Protein AF-A0AA35W194-F1 (afdb_monomer)

Radius of gyration: 14.33 Å; Cα contacts (8 Å, |Δi|>4): 84; chains: 1; bounding box: 31×20×41 Å

Organism: Geodia barretti (NCBI:txid519541)

pLDDT: mean 80.0, std 11.99, range [55.34, 94.75]

Solvent-accessible surface area (backbone atoms only — not comparable to full-atom values): 4688 Å² total; per-residue (Å²): 95,76,46,81,44,79,54,100,82,87,54,60,28,38,36,39,41,43,67,98,81,27,36,80,48,61,60,87,85,59,84,70,78,94,51,91,84,39,89,76,33,51,76,39,69,58,46,81,37,62,73,85,67,86,87,82,87,76,61,92,86,67,60,61,88,81,58,80,130

Sequence (69 aa):
MAALSEDSGEGVIMLIYGGEDGIRLRPADASDAWDVGSASQWGEPCLMLGSDIRIEYLPDGWDYSQHPH

Secondary structure (DSSP, 8-state):
-EEEEEETTTEEEEEEE-GGG-EEE--TT--SPP-TT-TT-EEESEEEEETTPPP--PPTT--TTTS--

Structure (mmCIF, N/CA/C/O backbone):
data_AF-A0AA35W194-F1
#
_entry.id   AF-A0AA35W194-F1
#
loop_
_atom_site.group_PDB
_atom_site.id
_atom_site.type_symbol
_atom_site.label_atom_id
_atom_site.label_alt_id
_atom_site.label_comp_id
_atom_site.label_asym_id
_atom_site.label_entity_id
_atom_site.label_seq_id
_atom_site.pdbx_PDB_ins_code
_atom_site.Cartn_x
_atom_site.Cartn_y
_atom_site.Cartn_z
_atom_site.occupancy
_atom_site.B_iso_or_equiv
_atom_site.auth_seq_id
_atom_site.auth_comp_id
_atom_site.auth_asym_id
_atom_site.auth_atom_id
_atom_site.pdbx_PDB_model_num
ATOM 1 N N . MET A 1 1 ? -3.627 -11.197 4.550 1.00 61.44 1 MET A N 1
ATOM 2 C CA . MET A 1 1 ? -4.749 -11.730 5.371 1.00 61.44 1 MET A CA 1
ATOM 3 C C . MET A 1 1 ? -5.615 -10.555 5.812 1.00 61.44 1 MET A C 1
ATOM 5 O O . MET A 1 1 ? -5.067 -9.464 5.924 1.00 61.44 1 MET A O 1
ATOM 9 N N . ALA A 1 2 ? -6.921 -10.740 6.028 1.00 60.84 2 ALA A N 1
ATOM 10 C CA . ALA A 1 2 ? -7.813 -9.670 6.489 1.00 60.84 2 ALA A CA 1
ATOM 11 C C . ALA A 1 2 ? -8.459 -10.040 7.832 1.00 60.84 2 ALA A C 1
ATOM 13 O O . ALA A 1 2 ? -8.843 -11.193 8.026 1.00 60.84 2 ALA A O 1
ATOM 14 N N . ALA A 1 3 ? -8.557 -9.077 8.746 1.00 70.38 3 ALA A N 1
ATOM 15 C CA . ALA A 1 3 ? -9.184 -9.223 10.057 1.00 70.38 3 ALA A CA 1
ATOM 16 C C . ALA A 1 3 ? -10.177 -8.079 10.289 1.00 70.38 3 ALA A C 1
ATOM 18 O O . ALA A 1 3 ? -9.958 -6.964 9.828 1.00 70.38 3 ALA A O 1
ATOM 19 N N . LEU A 1 4 ? -11.267 -8.344 11.005 1.00 63.16 4 LEU A N 1
ATOM 20 C CA . LEU A 1 4 ? -12.185 -7.295 11.446 1.00 63.16 4 LEU A CA 1
ATOM 21 C C . LEU A 1 4 ? -11.656 -6.724 12.765 1.00 63.16 4 LEU A C 1
ATOM 23 O O . LEU A 1 4 ? -11.342 -7.488 13.676 1.00 63.16 4 LEU A O 1
ATOM 27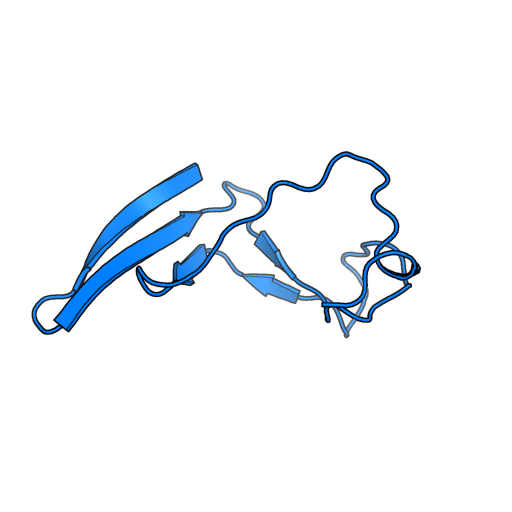 N N . SER A 1 5 ? -11.534 -5.402 12.848 1.00 58.06 5 SER A N 1
ATOM 28 C CA . SER A 1 5 ? -11.144 -4.691 14.065 1.00 58.06 5 SER A CA 1
ATOM 29 C C . SER A 1 5 ? -12.278 -3.763 14.485 1.00 58.06 5 SER A C 1
ATOM 31 O O . SER A 1 5 ? -12.878 -3.081 13.655 1.00 58.06 5 SER A O 1
ATOM 33 N N . GLU A 1 6 ? -12.587 -3.749 15.775 1.00 57.94 6 GLU A N 1
ATOM 34 C CA . GLU A 1 6 ? -13.561 -2.831 16.363 1.00 57.94 6 GLU A CA 1
ATOM 35 C C . GLU A 1 6 ? -12.807 -1.602 16.882 1.00 57.94 6 GLU A C 1
ATOM 37 O O . GLU A 1 6 ? -11.909 -1.745 17.712 1.00 57.94 6 GLU A O 1
ATOM 42 N N . ASP 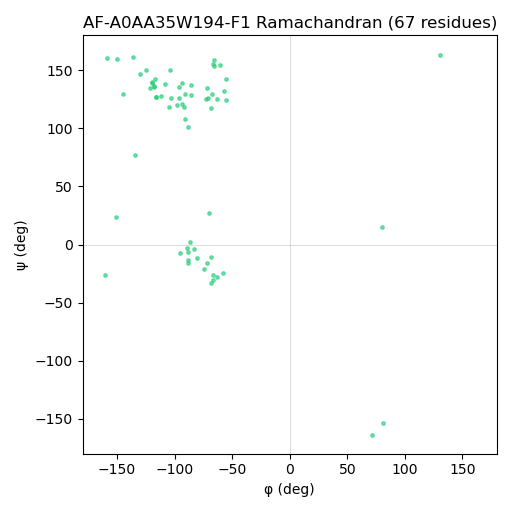A 1 7 ? -13.141 -0.406 16.388 1.00 58.62 7 ASP A N 1
ATOM 43 C CA . ASP A 1 7 ? -12.744 0.841 17.046 1.00 58.62 7 ASP A CA 1
ATOM 44 C C . ASP A 1 7 ? -13.875 1.284 17.983 1.00 58.62 7 ASP A C 1
ATOM 46 O O . ASP A 1 7 ? -15.059 1.148 17.665 1.00 58.62 7 ASP A O 1
ATOM 50 N N . SER A 1 8 ? -13.511 1.773 19.166 1.00 57.34 8 SER A N 1
ATOM 51 C CA . SER A 1 8 ? -14.339 1.874 20.378 1.00 57.34 8 SER A CA 1
ATOM 52 C C . SER A 1 8 ? -15.477 2.920 20.318 1.00 57.34 8 SER A C 1
ATOM 54 O O . SER A 1 8 ? -15.898 3.426 21.363 1.00 57.34 8 SER A O 1
ATOM 56 N N . GLY A 1 9 ? -16.015 3.256 19.142 1.00 55.34 9 GLY A N 1
ATOM 57 C CA . GLY A 1 9 ? -17.087 4.249 19.033 1.00 55.34 9 GLY A CA 1
ATOM 58 C C . GLY A 1 9 ? -17.943 4.261 17.767 1.00 55.34 9 GLY A C 1
ATOM 59 O O . GLY A 1 9 ? -19.084 4.702 17.872 1.00 55.34 9 GLY A O 1
ATOM 60 N N . GLU A 1 10 ? -17.476 3.802 16.596 1.00 57.50 10 GLU A N 1
ATOM 61 C CA . GLU A 1 10 ? -18.185 4.161 15.345 1.00 57.50 10 GLU A CA 1
ATOM 62 C C . GLU A 1 10 ? -18.101 3.157 14.179 1.00 57.50 10 GLU A C 1
ATOM 64 O O . GLU A 1 10 ? -18.348 3.512 13.030 1.00 57.50 10 GLU A O 1
ATOM 69 N N . GLY A 1 11 ? -17.841 1.876 14.453 1.00 64.81 11 GLY A N 1
ATOM 70 C CA . GLY A 1 11 ? -18.089 0.812 13.475 1.00 64.81 11 GLY A CA 1
ATOM 71 C C . GLY A 1 11 ? -16.932 -0.154 13.261 1.00 64.81 11 GLY A C 1
ATOM 72 O O . GLY A 1 11 ? -15.790 0.082 13.646 1.00 64.81 11 GLY A O 1
ATOM 73 N N . VAL A 1 12 ? -17.269 -1.292 12.657 1.00 66.75 12 VAL A N 1
ATOM 74 C CA . VAL A 1 12 ? -16.311 -2.342 12.311 1.00 66.75 12 VAL A CA 1
ATOM 75 C C . VAL A 1 12 ? -15.472 -1.867 11.127 1.00 66.75 12 VAL A C 1
ATOM 77 O O . VAL A 1 12 ? -16.023 -1.519 10.079 1.00 66.75 12 VAL A O 1
ATOM 80 N N . ILE A 1 13 ? -14.150 -1.892 11.285 1.00 79.75 13 ILE A N 1
ATOM 81 C CA . ILE A 1 13 ? -13.187 -1.668 10.204 1.00 79.75 13 ILE A CA 1
ATOM 82 C C . ILE A 1 13 ? -12.571 -3.000 9.774 1.00 79.75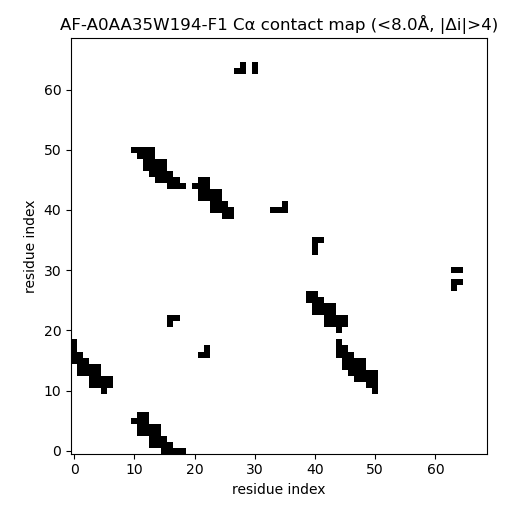 13 ILE A C 1
ATOM 84 O O . ILE A 1 13 ? -12.423 -3.934 10.564 1.00 79.75 13 ILE A O 1
ATOM 88 N N . MET A 1 14 ? -12.188 -3.097 8.508 1.00 82.00 14 MET A N 1
ATOM 89 C CA . MET A 1 14 ? -11.429 -4.223 7.982 1.00 82.00 14 MET A CA 1
ATOM 90 C C . MET A 1 14 ? -9.946 -3.860 7.925 1.00 82.00 14 MET A C 1
ATOM 92 O O . MET A 1 14 ? -9.547 -2.934 7.225 1.00 82.00 14 MET A O 1
ATOM 96 N N . LEU A 1 15 ? -9.125 -4.618 8.646 1.00 85.06 15 LEU A N 1
ATOM 97 C CA . LEU A 1 15 ? -7.673 -4.537 8.626 1.00 85.06 15 LEU A CA 1
ATOM 98 C C . LEU A 1 15 ? -7.114 -5.514 7.589 1.00 85.06 15 LEU A C 1
ATOM 100 O O . LEU A 1 15 ? -7.259 -6.727 7.738 1.00 85.06 15 LEU A O 1
ATOM 104 N N . ILE A 1 16 ? -6.421 -5.006 6.573 1.00 87.06 16 ILE A N 1
ATOM 105 C CA . ILE A 1 16 ? -5.610 -5.813 5.657 1.00 87.06 16 ILE A CA 1
ATOM 106 C C . ILE A 1 16 ? -4.164 -5.785 6.146 1.00 87.06 16 ILE A C 1
ATOM 108 O O . ILE A 1 16 ? -3.584 -4.714 6.310 1.00 87.06 16 ILE A O 1
ATOM 112 N N . TYR A 1 17 ? -3.574 -6.964 6.344 1.00 87.19 17 TYR A N 1
ATOM 113 C CA . TYR A 1 17 ? -2.169 -7.131 6.715 1.00 87.19 17 TYR A CA 1
ATOM 114 C C . TYR A 1 17 ? -1.399 -7.870 5.615 1.00 87.19 17 TYR A C 1
ATOM 116 O O . TYR A 1 17 ? -1.806 -8.962 5.185 1.00 87.19 17 TYR A O 1
ATOM 124 N N . GLY A 1 18 ? -0.297 -7.257 5.172 1.00 85.44 18 GLY A N 1
ATOM 125 C CA . GLY A 1 18 ? 0.550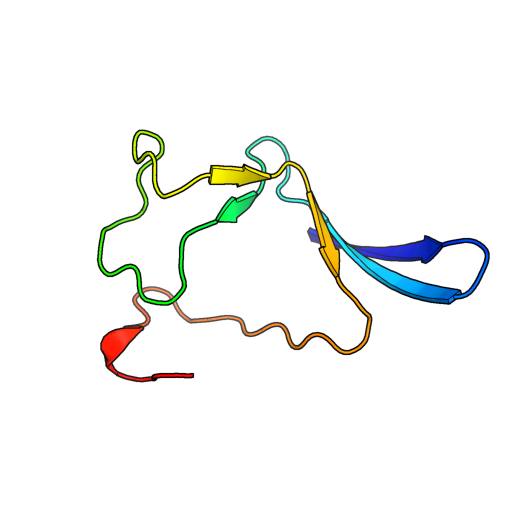 -7.730 4.073 1.00 85.44 18 GLY A CA 1
ATOM 126 C C . GLY A 1 18 ? 1.58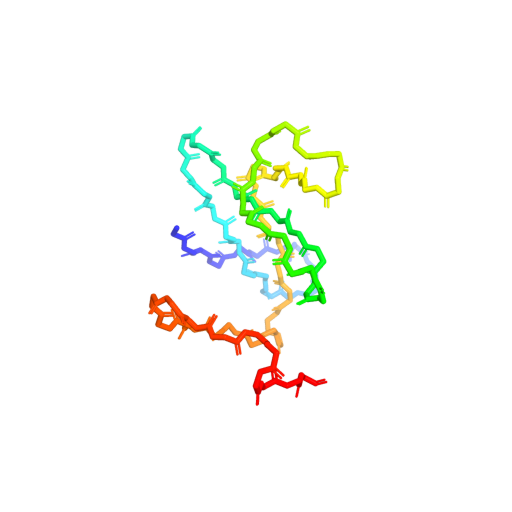7 -8.789 4.453 1.00 85.44 18 GLY A C 1
ATOM 127 O O . GLY A 1 18 ? 2.265 -9.313 3.580 1.00 85.44 18 GLY A O 1
ATOM 128 N N . GLY A 1 19 ? 1.698 -9.149 5.734 1.00 87.81 19 GLY A N 1
ATOM 129 C CA . GLY A 1 19 ? 2.743 -10.064 6.197 1.00 87.81 19 GLY A CA 1
ATOM 130 C C . GLY A 1 19 ? 4.081 -9.353 6.395 1.00 87.81 19 GLY A C 1
ATOM 131 O O . GLY A 1 19 ? 4.115 -8.153 6.667 1.00 87.81 19 GLY A O 1
ATOM 132 N N . GLU A 1 20 ? 5.177 -10.102 6.273 1.00 87.94 20 GLU A N 1
ATOM 133 C CA . GLU A 1 20 ? 6.542 -9.599 6.495 1.00 87.94 20 GLU A CA 1
ATOM 134 C C . GLU A 1 20 ? 6.972 -8.564 5.442 1.00 87.94 20 GLU A C 1
ATOM 136 O O . GLU A 1 20 ? 7.761 -7.673 5.748 1.00 87.94 20 GLU A O 1
ATOM 141 N N . ASP A 1 21 ? 6.386 -8.631 4.244 1.00 87.12 21 ASP A N 1
ATOM 142 C CA . ASP A 1 21 ? 6.721 -7.763 3.109 1.00 87.12 21 ASP A CA 1
ATOM 143 C C . ASP A 1 21 ? 5.802 -6.530 2.976 1.00 87.12 21 ASP A C 1
ATOM 145 O O . ASP A 1 21 ? 6.057 -5.636 2.167 1.00 87.12 21 ASP A O 1
ATOM 149 N N . GLY A 1 22 ? 4.738 -6.450 3.784 1.00 90.31 22 GLY A N 1
ATOM 150 C CA . GLY A 1 22 ? 3.766 -5.355 3.742 1.00 90.31 22 GLY A CA 1
ATOM 151 C C . GLY A 1 22 ? 2.857 -5.363 2.503 1.00 90.31 22 GLY A C 1
ATOM 152 O O . GLY A 1 22 ? 2.675 -6.376 1.831 1.00 90.31 22 GLY A O 1
ATOM 153 N N . ILE A 1 23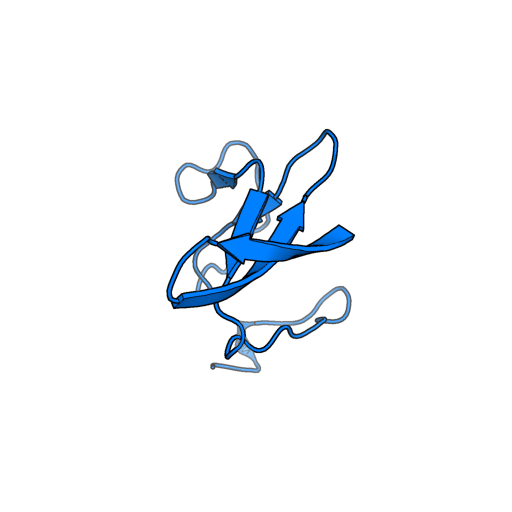 ? 2.202 -4.230 2.241 1.00 92.06 23 ILE A N 1
ATOM 154 C CA . ILE A 1 23 ? 1.256 -4.028 1.135 1.00 92.06 23 ILE A CA 1
ATOM 155 C C . ILE A 1 23 ? 1.829 -2.966 0.206 1.00 92.06 23 ILE A C 1
ATOM 157 O O . ILE A 1 23 ? 2.149 -1.868 0.653 1.00 92.06 23 ILE A O 1
ATOM 161 N N . ARG A 1 24 ? 1.928 -3.264 -1.091 1.00 92.81 24 ARG A N 1
ATOM 162 C CA . ARG A 1 24 ? 2.383 -2.297 -2.096 1.00 92.81 24 ARG A CA 1
ATOM 163 C C . ARG A 1 24 ? 1.193 -1.621 -2.770 1.00 92.81 24 ARG A C 1
ATOM 165 O O . ARG A 1 24 ? 0.237 -2.285 -3.163 1.00 92.81 24 ARG A O 1
ATOM 172 N N . LEU A 1 25 ? 1.279 -0.305 -2.921 1.00 92.94 25 LEU A N 1
ATOM 173 C CA . LEU A 1 25 ? 0.255 0.540 -3.520 1.00 92.94 25 LEU A CA 1
ATOM 174 C C . LEU A 1 25 ? 0.830 1.362 -4.669 1.00 92.94 25 LEU A C 1
ATOM 176 O O . LEU A 1 25 ? 2.010 1.716 -4.681 1.00 92.94 25 LEU A O 1
ATOM 180 N N . ARG A 1 26 ? -0.036 1.655 -5.635 1.00 93.25 26 ARG A N 1
ATOM 181 C CA . ARG A 1 26 ? 0.216 2.558 -6.758 1.00 93.25 26 ARG A CA 1
ATOM 182 C C . ARG A 1 26 ? -1.102 3.217 -7.186 1.00 93.25 26 ARG A C 1
ATOM 184 O O . ARG A 1 26 ? -2.159 2.653 -6.888 1.00 93.25 26 ARG A O 1
ATOM 191 N N . PRO A 1 27 ? -1.069 4.355 -7.898 1.00 91.00 27 PRO A N 1
ATOM 192 C CA . PRO A 1 27 ? -2.262 4.935 -8.511 1.00 91.00 27 PRO A CA 1
ATOM 193 C C . PRO A 1 27 ? -2.977 3.933 -9.429 1.00 91.00 27 PRO A C 1
ATOM 195 O O . PRO A 1 27 ? -2.325 3.151 -10.119 1.00 91.00 27 PRO A O 1
ATOM 198 N N . ALA A 1 28 ? -4.311 3.941 -9.444 1.00 85.25 28 ALA A N 1
ATOM 199 C CA . ALA A 1 28 ? -5.098 2.980 -10.227 1.00 85.25 28 ALA A CA 1
ATOM 200 C C . ALA A 1 28 ? -4.871 3.111 -11.745 1.00 85.25 28 ALA A C 1
ATOM 202 O O . ALA A 1 28 ? -4.971 2.131 -12.476 1.00 85.25 28 ALA A O 1
ATOM 203 N N . ASP A 1 29 ? -4.527 4.313 -12.202 1.00 83.56 29 ASP A N 1
ATOM 204 C CA . ASP A 1 29 ? -4.206 4.659 -13.584 1.00 83.56 29 ASP A CA 1
ATOM 205 C C . ASP A 1 29 ? -2.726 4.433 -13.945 1.00 83.56 29 ASP A C 1
ATOM 207 O O . ASP A 1 29 ? -2.315 4.702 -15.075 1.00 83.56 29 ASP A O 1
ATOM 211 N N . ALA A 1 30 ? -1.912 3.921 -13.015 1.00 85.62 30 ALA A N 1
ATOM 212 C CA . ALA A 1 30 ? -0.515 3.614 -13.284 1.00 85.62 30 ALA A CA 1
ATOM 213 C C . ALA A 1 30 ? -0.391 2.439 -14.268 1.00 85.62 30 ALA A C 1
ATOM 215 O O . ALA A 1 30 ? -0.770 1.304 -13.966 1.00 85.62 30 ALA A O 1
ATOM 216 N N . SER A 1 31 ? 0.204 2.707 -15.431 1.00 82.94 31 SER A N 1
ATOM 217 C CA . SER A 1 31 ? 0.515 1.704 -16.457 1.00 82.94 31 SER A CA 1
ATOM 218 C C . SER A 1 31 ? 1.881 1.039 -16.270 1.00 82.94 31 SER A C 1
ATOM 220 O O . SER A 1 31 ? 2.133 -0.017 -16.852 1.00 82.94 31 SER A O 1
ATOM 222 N N . ASP A 1 32 ? 2.758 1.631 -15.456 1.00 85.12 32 ASP A N 1
ATOM 223 C CA . ASP A 1 32 ? 4.092 1.098 -15.183 1.00 85.12 32 ASP A CA 1
ATOM 224 C C . ASP A 1 32 ? 4.021 -0.236 -14.429 1.00 85.12 32 ASP A C 1
ATOM 226 O O . ASP A 1 32 ? 3.075 -0.516 -13.690 1.00 85.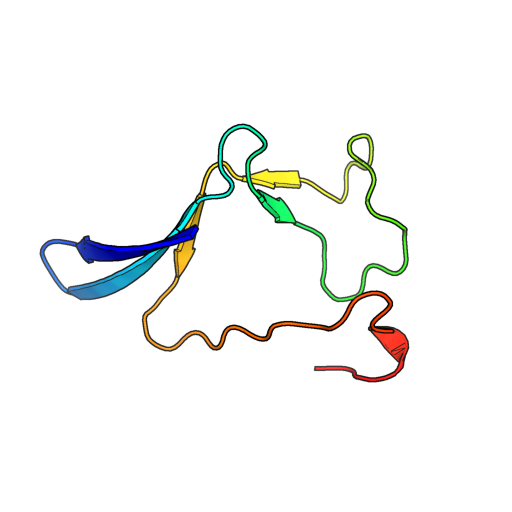12 32 ASP A O 1
ATOM 230 N N . ALA A 1 33 ? 5.048 -1.072 -14.578 1.00 88.56 33 ALA A N 1
ATOM 231 C CA . ALA A 1 33 ? 5.170 -2.297 -13.795 1.00 88.56 33 ALA A CA 1
ATOM 232 C C . ALA A 1 33 ? 5.373 -1.994 -12.297 1.00 88.56 33 ALA A C 1
ATOM 234 O O . ALA A 1 33 ? 5.812 -0.909 -11.909 1.00 88.56 33 ALA A O 1
ATOM 235 N N . TRP A 1 34 ? 5.064 -2.967 -11.438 1.00 89.19 34 TRP A N 1
ATOM 236 C CA . TRP A 1 34 ? 5.391 -2.876 -10.015 1.00 89.19 34 TRP A CA 1
ATOM 237 C C . TRP A 1 34 ? 6.910 -2.816 -9.820 1.00 89.19 34 TRP A C 1
ATOM 239 O O . TRP A 1 34 ? 7.632 -3.693 -10.289 1.00 89.19 34 TRP A O 1
ATOM 249 N N . ASP A 1 35 ? 7.379 -1.785 -9.121 1.00 91.50 35 ASP A N 1
ATOM 250 C CA . ASP A 1 35 ? 8.792 -1.545 -8.835 1.00 91.50 35 ASP A CA 1
ATOM 251 C C . ASP A 1 35 ? 8.952 -0.934 -7.436 1.00 91.50 35 ASP A C 1
ATOM 253 O O . ASP A 1 35 ? 8.317 0.063 -7.077 1.00 91.50 35 ASP A O 1
ATOM 257 N N . VAL A 1 36 ? 9.835 -1.535 -6.638 1.00 89.81 36 VAL A N 1
ATOM 258 C CA . VAL A 1 36 ? 10.170 -1.084 -5.281 1.00 89.81 36 VAL A CA 1
ATOM 259 C C . VAL A 1 36 ? 10.895 0.267 -5.307 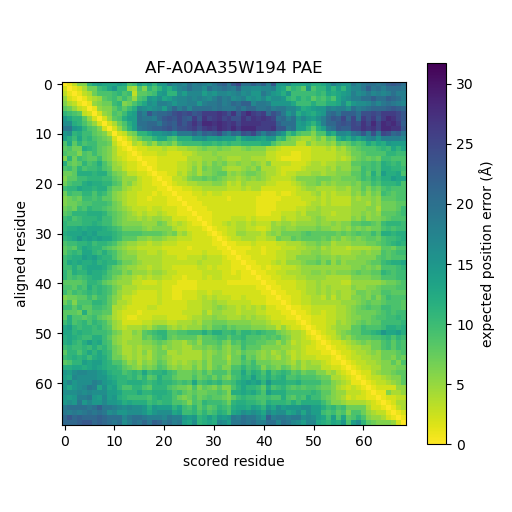1.00 89.81 36 VAL A C 1
ATOM 261 O O . VAL A 1 36 ? 10.728 1.064 -4.385 1.00 89.81 36 VAL A O 1
ATOM 264 N N . GLY A 1 37 ? 11.654 0.546 -6.372 1.00 93.44 37 GLY A N 1
ATOM 265 C CA . GLY A 1 37 ? 12.378 1.803 -6.561 1.00 93.44 37 GLY A CA 1
ATOM 266 C C . GLY A 1 37 ? 11.525 2.961 -7.085 1.00 93.44 37 GLY A C 1
ATOM 267 O O . GLY A 1 37 ? 11.981 4.105 -7.064 1.00 93.44 37 GLY A O 1
ATOM 268 N N . SER A 1 38 ? 10.297 2.697 -7.540 1.00 93.81 38 SER A N 1
ATOM 269 C CA . SER A 1 38 ? 9.435 3.741 -8.090 1.00 93.81 38 SER A CA 1
ATOM 270 C C . SER A 1 38 ? 8.937 4.689 -7.001 1.00 93.81 38 SER A C 1
ATOM 272 O O . SER A 1 38 ? 8.318 4.263 -6.030 1.00 93.81 38 SER A O 1
ATOM 274 N N . ALA A 1 39 ? 9.157 5.992 -7.194 1.00 93.12 39 ALA A N 1
ATOM 275 C CA . ALA A 1 39 ? 8.719 7.035 -6.265 1.00 93.12 39 ALA A CA 1
ATOM 276 C C . ALA A 1 39 ? 7.195 7.261 -6.264 1.00 93.12 39 ALA A C 1
ATOM 278 O O . ALA A 1 39 ? 6.673 7.886 -5.344 1.00 93.12 39 ALA A O 1
ATOM 279 N N . SER A 1 40 ? 6.479 6.775 -7.284 1.00 93.38 40 SER A N 1
ATOM 280 C CA . SER A 1 40 ? 5.012 6.832 -7.353 1.00 93.38 40 SER A CA 1
ATOM 281 C C . SER A 1 40 ? 4.335 5.613 -6.723 1.00 93.38 40 SER A C 1
ATOM 283 O O . SER A 1 40 ? 3.108 5.557 -6.664 1.00 93.38 40 SER A O 1
ATOM 285 N N . GLN A 1 41 ? 5.119 4.640 -6.252 1.00 94.75 41 GLN A N 1
ATOM 286 C CA . GLN A 1 41 ? 4.644 3.429 -5.594 1.00 94.75 41 GLN A CA 1
ATOM 287 C C . GLN A 1 41 ? 5.175 3.403 -4.161 1.00 94.75 41 GLN A C 1
ATOM 289 O O . GLN A 1 41 ? 6.345 3.689 -3.912 1.00 94.75 41 GLN A O 1
ATOM 294 N N . TRP A 1 42 ? 4.335 3.041 -3.200 1.00 94.31 42 TRP A N 1
ATOM 295 C CA . TRP A 1 42 ? 4.716 3.050 -1.788 1.00 94.31 42 TRP A CA 1
ATOM 296 C C . TRP A 1 42 ? 4.239 1.791 -1.078 1.00 94.31 42 TRP A C 1
ATOM 298 O O . TRP A 1 42 ? 3.421 1.031 -1.597 1.00 94.31 42 TRP A O 1
ATOM 308 N N . GLY A 1 43 ? 4.843 1.522 0.077 1.00 93.50 43 GLY A N 1
ATOM 309 C CA . GLY A 1 43 ? 4.507 0.385 0.922 1.00 93.50 43 GLY A CA 1
ATOM 310 C C . GLY A 1 43 ? 3.792 0.846 2.183 1.00 93.50 43 GLY A C 1
ATOM 311 O O . GLY A 1 43 ? 4.227 1.811 2.803 1.00 93.50 43 GLY A O 1
ATOM 312 N N . GLU A 1 44 ? 2.749 0.125 2.575 1.00 93.12 44 GLU A N 1
ATOM 313 C CA . GLU A 1 44 ? 2.061 0.286 3.853 1.00 93.12 44 GLU A CA 1
ATOM 314 C C . GLU A 1 44 ? 2.145 -1.024 4.648 1.00 93.12 44 GLU A C 1
ATOM 316 O O . GLU A 1 44 ? 1.989 -2.106 4.072 1.00 93.12 44 GLU A O 1
ATOM 321 N N . PRO A 1 45 ? 2.368 -0.985 5.971 1.00 87.00 45 PRO A N 1
ATOM 322 C CA . PRO A 1 45 ? 2.410 -2.203 6.779 1.00 87.00 45 PRO A CA 1
ATOM 323 C C . PRO A 1 45 ? 1.029 -2.868 6.886 1.00 87.00 45 PRO A C 1
ATOM 325 O O . PRO A 1 45 ? 0.915 -4.094 6.966 1.00 87.00 45 PRO A O 1
ATOM 328 N N . CYS A 1 46 ? -0.031 -2.059 6.889 1.00 88.50 46 CYS A N 1
ATOM 329 C CA . CYS A 1 46 ? -1.414 -2.507 6.934 1.00 88.50 46 CYS A CA 1
ATOM 330 C C . CYS A 1 46 ? -2.356 -1.418 6.410 1.00 88.50 46 CYS A C 1
ATOM 332 O O . CYS A 1 46 ? -1.994 -0.244 6.391 1.00 88.50 46 CYS A O 1
ATOM 334 N N . LEU A 1 47 ? -3.569 -1.807 6.018 1.00 89.25 47 LEU A N 1
ATOM 335 C CA . LEU A 1 47 ? -4.631 -0.886 5.615 1.00 89.25 47 LEU A CA 1
ATOM 336 C C . LEU A 1 47 ? -5.851 -1.073 6.500 1.00 89.25 47 LEU A C 1
ATOM 338 O O . LEU A 1 47 ? -6.280 -2.203 6.720 1.00 89.25 47 LEU A O 1
ATOM 342 N N . MET A 1 48 ? -6.423 0.033 6.963 1.00 88.12 48 MET A N 1
ATOM 343 C CA . MET A 1 48 ? -7.695 0.060 7.678 1.00 88.12 48 MET A CA 1
ATOM 344 C C . MET A 1 48 ? -8.761 0.603 6.734 1.00 88.12 48 MET A C 1
ATOM 346 O O . MET A 1 48 ? -8.654 1.726 6.248 1.00 88.12 48 MET A O 1
ATOM 350 N N . LEU A 1 49 ? -9.763 -0.216 6.446 1.00 85.25 49 LEU A N 1
ATOM 351 C CA . LEU A 1 49 ? -10.815 0.075 5.483 1.00 85.25 49 LEU A CA 1
ATOM 352 C C . LEU A 1 49 ? -12.167 0.122 6.191 1.00 85.25 49 LEU A C 1
ATOM 354 O O . LEU A 1 49 ? -12.428 -0.675 7.095 1.00 85.25 49 LEU A O 1
ATOM 358 N N . GLY A 1 50 ? -13.033 1.038 5.760 1.00 83.94 50 GLY A N 1
ATOM 359 C CA . GLY A 1 50 ? -14.433 1.052 6.177 1.00 83.94 50 GLY A CA 1
ATOM 360 C C . GLY A 1 50 ? -15.148 -0.242 5.780 1.00 83.94 50 GLY A C 1
ATOM 361 O O . GLY A 1 50 ? -14.759 -0.927 4.831 1.00 83.94 50 GLY A O 1
ATOM 362 N N . SER A 1 51 ? -16.204 -0.591 6.511 1.00 75.81 51 SER A N 1
ATOM 363 C CA . SER A 1 51 ? -17.009 -1.794 6.247 1.00 75.81 51 SER A CA 1
ATOM 364 C C . SER A 1 51 ? -17.826 -1.729 4.949 1.00 75.81 51 SER A C 1
ATOM 366 O O . SER A 1 51 ? -18.359 -2.745 4.509 1.00 75.81 51 SER A O 1
ATOM 368 N N . ASP A 1 52 ? -17.913 -0.561 4.320 1.00 81.94 52 ASP A N 1
ATOM 369 C CA . ASP A 1 52 ? -18.582 -0.307 3.044 1.00 81.94 52 ASP A CA 1
ATOM 370 C C . ASP A 1 52 ? -17.675 -0.513 1.816 1.00 81.94 52 ASP A C 1
ATOM 372 O O . ASP A 1 52 ? -18.151 -0.484 0.677 1.00 81.94 52 ASP A O 1
ATOM 376 N N . ILE A 1 53 ? -16.378 -0.759 2.027 1.00 83.25 53 ILE A N 1
ATOM 377 C CA . ILE A 1 53 ? -15.402 -0.940 0.950 1.00 83.25 53 ILE A CA 1
ATOM 378 C C . ILE A 1 53 ? -15.621 -2.287 0.247 1.00 83.25 53 ILE A C 1
ATOM 380 O O . ILE A 1 53 ? -15.743 -3.341 0.876 1.00 83.25 53 ILE A O 1
ATOM 384 N N . ARG A 1 54 ? -15.598 -2.267 -1.090 1.00 81.94 54 ARG A N 1
ATOM 385 C CA . ARG A 1 54 ? -15.580 -3.475 -1.924 1.00 81.94 54 ARG A CA 1
ATOM 386 C C . ARG A 1 54 ? -14.144 -3.892 -2.224 1.00 81.94 54 ARG A C 1
ATOM 388 O O . ARG A 1 54 ? -13.351 -3.076 -2.682 1.00 81.94 54 ARG A O 1
ATOM 395 N N . ILE A 1 55 ? -13.832 -5.166 -1.990 1.00 81.81 55 ILE A N 1
ATOM 396 C CA . ILE A 1 55 ? -12.561 -5.783 -2.387 1.00 81.81 55 ILE A CA 1
ATOM 397 C C . ILE A 1 55 ? -12.806 -6.645 -3.622 1.00 81.81 55 ILE A C 1
ATOM 399 O O . ILE A 1 55 ? -13.653 -7.539 -3.599 1.00 81.81 55 ILE A O 1
ATOM 403 N N . GLU A 1 56 ? -12.030 -6.400 -4.672 1.00 83.44 56 GLU A N 1
ATOM 404 C CA . GLU A 1 56 ? -12.045 -7.183 -5.903 1.00 83.44 56 GLU A CA 1
ATOM 405 C C . GLU A 1 56 ? -10.728 -7.952 -6.038 1.00 83.44 56 GLU A C 1
ATOM 407 O O . GLU A 1 56 ? -9.642 -7.383 -5.934 1.00 83.44 56 GLU A O 1
ATOM 412 N N . TYR A 1 57 ? -10.826 -9.263 -6.257 1.00 80.62 57 TYR A N 1
ATOM 413 C CA . TYR A 1 57 ? -9.674 -10.095 -6.587 1.00 80.62 57 TYR A CA 1
ATOM 414 C C . TYR A 1 57 ? -9.530 -10.134 -8.101 1.00 80.62 57 TYR A C 1
ATOM 416 O O . TYR A 1 57 ? -10.341 -10.754 -8.791 1.00 80.62 57 TYR A O 1
ATOM 424 N N . LEU A 1 58 ? -8.505 -9.457 -8.607 1.00 81.31 58 LEU A N 1
ATOM 425 C CA . LEU A 1 58 ? -8.203 -9.445 -10.029 1.00 81.31 58 LEU A CA 1
ATOM 426 C C . LEU A 1 58 ? -7.340 -10.665 -10.383 1.00 81.31 58 LEU A C 1
ATOM 428 O O . LEU A 1 58 ? -6.428 -11.001 -9.624 1.00 81.31 58 LEU A O 1
ATOM 432 N N . PRO A 1 59 ? -7.623 -11.348 -11.502 1.00 80.88 59 PRO A N 1
ATOM 433 C CA . PRO A 1 59 ? -6.793 -12.449 -11.962 1.00 80.88 59 PRO A CA 1
ATOM 434 C C . PRO A 1 59 ? -5.411 -11.949 -12.396 1.00 80.88 59 PRO A C 1
ATOM 436 O O . PRO A 1 59 ? -5.241 -10.800 -12.812 1.00 80.88 59 PRO A O 1
ATOM 439 N N . ASP A 1 60 ? -4.422 -12.838 -12.343 1.00 75.94 60 ASP A N 1
ATOM 440 C CA . ASP A 1 60 ? -3.073 -12.531 -12.812 1.00 75.94 60 ASP A CA 1
ATOM 441 C C . ASP A 1 60 ? -3.096 -12.090 -14.285 1.00 75.94 60 ASP A C 1
ATOM 443 O O . ASP A 1 60 ? -3.718 -12.729 -15.136 1.00 75.94 60 ASP A O 1
ATOM 447 N N . GLY A 1 61 ? -2.410 -10.986 -14.590 1.00 74.69 61 GLY A N 1
ATOM 448 C CA . GLY A 1 61 ? -2.386 -10.405 -15.936 1.00 74.69 61 GLY A CA 1
ATOM 449 C C . GLY A 1 61 ? -3.608 -9.553 -16.292 1.00 74.69 61 GLY A C 1
ATOM 450 O O . GLY A 1 61 ? -3.802 -9.255 -17.469 1.00 74.69 61 GLY A O 1
ATOM 451 N N . TRP A 1 62 ? -4.420 -9.154 -15.307 1.00 73.12 62 TRP A N 1
ATOM 452 C CA . TRP A 1 62 ? -5.511 -8.203 -15.517 1.00 73.12 62 TRP A CA 1
ATOM 453 C C . TRP A 1 62 ? -5.016 -6.890 -16.136 1.00 73.12 62 TRP A C 1
ATOM 455 O O . TRP A 1 62 ? -4.133 -6.214 -15.601 1.00 73.12 62 TRP A O 1
ATOM 465 N N . ASP A 1 63 ? -5.616 -6.524 -17.267 1.00 73.44 63 ASP A N 1
ATOM 466 C CA . ASP A 1 63 ? -5.333 -5.279 -17.968 1.00 73.44 63 ASP A CA 1
ATOM 467 C C . ASP A 1 63 ? -6.235 -4.158 -17.435 1.00 73.44 63 ASP A C 1
ATOM 469 O O . ASP A 1 63 ? -7.401 -4.030 -17.815 1.00 73.44 63 ASP A O 1
ATOM 473 N N . TYR A 1 64 ? -5.668 -3.318 -16.567 1.00 69.38 64 TYR A N 1
ATOM 474 C CA . TYR A 1 64 ? -6.342 -2.141 -16.010 1.00 69.38 64 TYR A CA 1
ATOM 475 C C . TYR A 1 64 ? -6.828 -1.159 -17.087 1.00 69.38 64 TYR A C 1
ATOM 477 O O . TYR A 1 64 ? -7.790 -0.431 -16.856 1.00 69.38 64 TYR A O 1
ATOM 485 N N . SER A 1 65 ? -6.215 -1.145 -18.277 1.00 68.56 65 SER A N 1
ATOM 486 C CA . SER A 1 65 ? -6.618 -0.237 -19.356 1.00 68.56 65 SER A CA 1
ATOM 487 C C . SER A 1 65 ? -7.928 -0.647 -20.042 1.00 68.56 65 SER A C 1
ATOM 489 O O . SER A 1 65 ? -8.595 0.199 -20.637 1.00 68.56 65 SER A O 1
ATOM 491 N N . GLN A 1 66 ? -8.330 -1.921 -19.936 1.00 67.12 66 GLN A N 1
ATOM 492 C CA . GLN A 1 66 ? -9.556 -2.448 -20.554 1.00 67.12 66 GLN A CA 1
ATOM 493 C C . GLN A 1 66 ? -10.798 -2.316 -19.665 1.00 67.12 66 GLN A C 1
ATOM 495 O O . GLN A 1 66 ? -11.919 -2.448 -20.158 1.00 67.12 66 GLN A O 1
ATOM 500 N N . HIS A 1 67 ? -10.614 -2.017 -18.377 1.00 64.88 67 HIS A N 1
ATOM 501 C CA . HIS A 1 67 ? -11.691 -1.901 -17.397 1.00 64.88 67 HIS A CA 1
ATOM 502 C C . HIS A 1 67 ? -11.507 -0.645 -16.529 1.00 64.88 67 HIS A C 1
ATOM 504 O O . HIS A 1 67 ? -11.065 -0.754 -15.386 1.00 64.88 67 HIS A O 1
ATOM 510 N N . PRO A 1 68 ? -11.827 0.552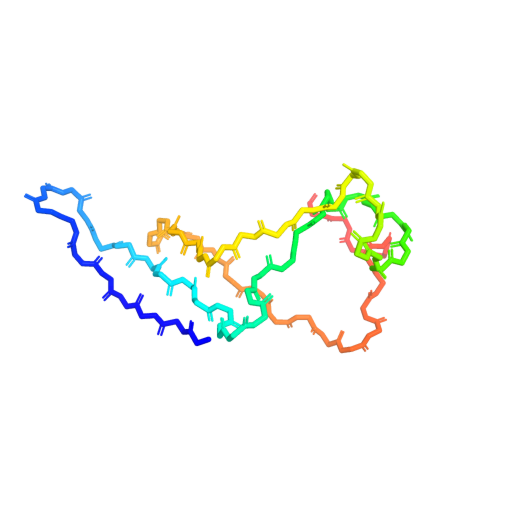 -17.060 1.00 56.62 68 PRO A N 1
ATOM 511 C CA . PRO A 1 68 ? -11.806 1.777 -16.271 1.00 56.62 68 PRO A CA 1
ATOM 512 C C . PRO A 1 68 ? -12.917 1.741 -15.209 1.00 56.62 68 PRO A C 1
ATOM 514 O O . PRO A 1 68 ? -14.069 1.438 -15.529 1.00 56.62 68 PRO A O 1
ATOM 517 N N . HIS A 1 69 ? -12.539 2.021 -13.958 1.00 58.19 69 HIS A N 1
ATOM 518 C CA . HIS A 1 69 ? -13.444 2.163 -12.812 1.00 58.19 69 HIS A CA 1
ATOM 519 C C . HIS A 1 69 ? -14.279 3.448 -12.885 1.00 58.19 69 HIS A C 1
ATOM 521 O O . HIS A 1 69 ? -13.744 4.479 -13.357 1.00 58.19 69 HIS A O 1
#

Foldseek 3Di:
DWDWDDDPPDDIKIKAAPPPQADKDAPLPDPDDDDPPDPRMDGDRMDIGGPPDDDDDDDPPDDSVVDPD

Mean predicted aligned error: 8.18 Å